Protein AF-A0A924RPI9-F1 (afdb_monomer)

Sequence (111 aa):
TSAADAAHGAGTSPVAFVPMPVISLSLTHSARKVTFSGAMTSPKAPGKYLIIQRQTGPTTWVKVATTKLTAKSTYKFTKSFAAGSYTFRAYFAGNKYYWPGGSVARKVTLT

Foldseek 3Di:
DDPDDPPPDDPPDPPDDADAWDKDWDWDDDAQKIKIKIFTVPPQDAQDKKFKWKDPDPPDTDTDDIFTAHNRRMDIDMDGDDFAKIKIKIWDCDDPRHHIDIHDIDMDGHD

Structure (mmCIF, N/CA/C/O backbone):
data_AF-A0A924RPI9-F1
#
_entry.id   AF-A0A924RPI9-F1
#
loop_
_atom_site.group_PDB
_atom_site.id
_atom_site.type_symbol
_atom_site.label_atom_id
_atom_site.label_alt_id
_atom_site.label_comp_id
_atom_site.label_asym_id
_atom_site.label_entity_id
_atom_site.label_seq_id
_atom_site.pdbx_PDB_ins_code
_atom_site.Cartn_x
_atom_site.Cartn_y
_atom_site.Cartn_z
_atom_site.occupancy
_atom_site.B_iso_or_equiv
_atom_site.auth_seq_id
_atom_site.auth_comp_id
_atom_site.auth_asym_id
_atom_site.auth_atom_id
_atom_site.pdbx_PDB_model_num
ATOM 1 N N . THR A 1 1 ? 61.117 -19.163 -29.096 1.00 47.91 1 THR A N 1
ATOM 2 C CA . THR A 1 1 ? 60.169 -18.969 -27.982 1.00 47.91 1 THR A CA 1
ATOM 3 C C . THR A 1 1 ? 58.914 -18.354 -28.561 1.00 47.91 1 THR A C 1
ATOM 5 O O . THR A 1 1 ? 58.944 -17.190 -28.933 1.00 47.91 1 THR A O 1
ATOM 8 N N . SER A 1 2 ? 57.882 -19.159 -28.811 1.00 47.53 2 SER A N 1
ATOM 9 C CA . SER A 1 2 ? 56.704 -18.731 -29.576 1.00 47.53 2 SER A CA 1
ATOM 10 C C . SER A 1 2 ? 55.717 -18.012 -28.659 1.00 47.53 2 SER A C 1
ATOM 12 O O . SER A 1 2 ? 55.225 -18.593 -27.695 1.00 47.53 2 SER A O 1
ATOM 14 N N . ALA A 1 3 ? 55.465 -16.737 -28.945 1.00 48.69 3 ALA A N 1
ATOM 15 C CA . ALA A 1 3 ? 54.491 -15.907 -28.252 1.00 48.69 3 ALA A CA 1
ATOM 16 C C . ALA A 1 3 ? 53.071 -16.327 -28.660 1.00 48.69 3 ALA A C 1
ATOM 18 O O . ALA A 1 3 ? 52.589 -15.916 -29.711 1.00 48.69 3 ALA A O 1
ATOM 19 N N . ALA A 1 4 ? 52.420 -17.176 -27.862 1.00 50.91 4 ALA A N 1
ATOM 20 C CA . ALA A 1 4 ? 51.026 -17.564 -28.103 1.00 50.91 4 ALA A CA 1
ATOM 21 C C . ALA A 1 4 ? 50.121 -17.546 -26.855 1.00 50.91 4 ALA A C 1
ATOM 23 O O . ALA A 1 4 ? 48.919 -17.720 -27.003 1.00 50.91 4 ALA A O 1
ATOM 24 N N . ASP A 1 5 ? 50.636 -17.282 -25.647 1.00 55.28 5 ASP A N 1
ATOM 25 C CA . ASP A 1 5 ? 49.846 -17.464 -24.410 1.00 55.28 5 ASP A CA 1
ATOM 26 C C . ASP A 1 5 ? 49.239 -16.173 -23.815 1.00 55.28 5 ASP A C 1
ATOM 28 O O . ASP A 1 5 ? 48.627 -16.179 -22.754 1.00 55.28 5 ASP A O 1
ATOM 32 N N . ALA A 1 6 ? 49.371 -15.023 -24.479 1.00 48.16 6 ALA A N 1
ATOM 33 C CA . ALA A 1 6 ? 49.030 -13.727 -23.878 1.00 48.16 6 ALA A CA 1
ATOM 34 C C . ALA A 1 6 ? 47.685 -13.146 -24.354 1.00 48.16 6 ALA A C 1
ATOM 36 O O . ALA A 1 6 ? 47.611 -11.972 -24.713 1.00 48.16 6 ALA A O 1
ATOM 37 N N . ALA A 1 7 ? 46.612 -13.941 -24.376 1.00 52.22 7 ALA A N 1
ATOM 38 C CA . ALA A 1 7 ? 45.281 -13.419 -24.700 1.00 52.22 7 ALA A CA 1
ATOM 39 C C . ALA A 1 7 ? 44.144 -14.102 -23.926 1.00 52.22 7 ALA A C 1
ATOM 41 O O . ALA A 1 7 ? 43.187 -14.598 -24.508 1.00 52.22 7 ALA A O 1
ATOM 42 N N . HIS A 1 8 ? 44.196 -14.047 -22.595 1.00 44.78 8 HIS A N 1
ATOM 43 C CA . HIS A 1 8 ? 42.986 -14.111 -21.770 1.00 44.78 8 HIS A CA 1
ATOM 44 C C . HIS A 1 8 ? 42.829 -12.797 -20.996 1.00 44.78 8 HIS A C 1
ATOM 46 O O . HIS A 1 8 ? 42.964 -12.726 -19.777 1.00 44.78 8 HIS A O 1
ATOM 52 N N . GLY A 1 9 ? 42.570 -11.720 -21.744 1.00 49.38 9 GLY A N 1
ATOM 53 C CA . GLY A 1 9 ? 42.145 -10.443 -21.180 1.00 49.38 9 GLY A CA 1
ATOM 54 C C . GLY A 1 9 ? 40.771 -10.612 -20.542 1.00 49.38 9 GLY A C 1
ATOM 55 O O . GLY A 1 9 ? 39.799 -10.937 -21.222 1.00 49.38 9 GLY A O 1
ATOM 56 N N . ALA A 1 10 ? 40.727 -10.451 -19.222 1.00 54.25 10 ALA A N 1
ATOM 57 C CA . ALA A 1 10 ? 39.551 -10.604 -18.385 1.00 54.25 10 ALA A CA 1
ATOM 58 C C . ALA A 1 10 ? 38.313 -9.936 -19.004 1.00 54.25 10 ALA A C 1
ATOM 60 O O . ALA A 1 10 ? 38.268 -8.721 -19.199 1.00 54.25 10 ALA A O 1
ATOM 61 N N . GLY A 1 11 ? 37.288 -10.741 -19.284 1.00 44.31 11 GLY A N 1
ATOM 62 C CA . GLY A 1 11 ? 35.954 -10.241 -19.577 1.00 44.31 11 GLY A CA 1
ATOM 63 C C . GLY A 1 11 ? 35.371 -9.622 -18.314 1.00 44.31 11 GLY A C 1
ATOM 64 O O . GLY A 1 11 ? 34.694 -10.299 -17.540 1.00 44.31 11 GLY A O 1
ATOM 65 N N . THR A 1 12 ? 35.647 -8.344 -18.075 1.00 51.56 12 THR A N 1
ATOM 66 C CA . THR A 1 12 ? 35.015 -7.589 -16.995 1.00 51.56 12 THR A CA 1
ATOM 67 C C . THR A 1 12 ? 33.546 -7.403 -17.362 1.00 51.56 12 THR A C 1
ATOM 69 O O . THR A 1 12 ? 33.173 -6.485 -18.088 1.00 51.56 12 THR A O 1
ATOM 72 N N . SER A 1 13 ? 32.694 -8.316 -16.900 1.00 52.38 13 SER A N 1
ATOM 73 C CA . SER A 1 13 ? 31.249 -8.122 -16.973 1.00 52.38 13 SER A CA 1
ATOM 74 C C . SER A 1 13 ? 30.899 -6.928 -16.080 1.00 52.38 13 SER A C 1
ATOM 76 O O . SER A 1 13 ? 31.272 -6.944 -14.904 1.00 52.38 13 SER A O 1
ATOM 78 N N . PRO A 1 14 ? 30.222 -5.881 -16.583 1.00 54.19 14 PRO A N 1
ATOM 79 C CA . PRO A 1 14 ? 29.822 -4.771 -15.734 1.00 54.19 14 PRO A CA 1
ATOM 80 C C . PRO A 1 14 ? 28.917 -5.304 -14.622 1.00 54.19 14 PRO A C 1
ATOM 82 O O . PRO A 1 14 ? 27.920 -5.979 -14.889 1.00 54.19 14 PRO A O 1
ATOM 85 N N . VAL A 1 15 ? 29.259 -5.006 -13.367 1.00 56.34 15 VAL A N 1
ATOM 86 C CA . VAL A 1 15 ? 28.372 -5.271 -12.232 1.00 56.34 15 VAL A CA 1
ATOM 87 C C . VAL A 1 15 ? 27.126 -4.411 -12.435 1.00 56.34 15 VAL A C 1
ATOM 89 O O . VAL A 1 15 ? 27.154 -3.197 -12.243 1.00 56.34 15 VAL A O 1
ATOM 92 N N . ALA A 1 16 ? 26.032 -5.023 -12.883 1.00 61.72 16 ALA A N 1
ATOM 93 C CA . ALA A 1 16 ? 24.769 -4.326 -13.057 1.00 61.72 16 ALA A CA 1
ATOM 94 C C . ALA A 1 16 ? 24.216 -3.946 -11.676 1.00 61.72 16 ALA A C 1
ATOM 96 O O . ALA A 1 16 ? 23.744 -4.801 -10.925 1.00 61.72 16 ALA A O 1
ATOM 97 N N . PHE A 1 17 ? 24.273 -2.658 -11.327 1.00 64.12 17 PHE A N 1
ATOM 98 C CA . PHE A 1 17 ? 23.609 -2.148 -10.132 1.00 64.12 17 PHE A CA 1
ATOM 99 C C . PHE A 1 17 ? 22.094 -2.200 -10.342 1.00 64.12 17 PHE A C 1
ATOM 101 O O . PHE A 1 17 ? 21.532 -1.443 -11.133 1.00 64.12 17 PHE A O 1
ATOM 108 N N . VAL A 1 18 ? 21.429 -3.110 -9.636 1.00 68.25 18 VAL A N 1
ATOM 109 C CA . VAL A 1 18 ? 19.969 -3.206 -9.619 1.00 68.25 18 VAL A CA 1
ATOM 110 C C . VAL A 1 18 ? 19.442 -2.160 -8.625 1.00 68.25 18 VAL A C 1
ATOM 112 O O . VAL A 1 18 ? 19.712 -2.283 -7.429 1.00 68.25 18 VAL A O 1
ATOM 115 N N . PRO A 1 19 ? 18.703 -1.122 -9.060 1.00 77.88 19 PRO A N 1
ATOM 116 C CA . PRO A 1 19 ? 18.252 -0.071 -8.156 1.00 77.88 19 PRO A CA 1
ATOM 117 C C . PRO A 1 19 ? 17.112 -0.553 -7.247 1.00 77.88 19 PRO A C 1
ATOM 119 O O . PRO A 1 19 ? 16.234 -1.316 -7.665 1.00 77.88 19 PRO A O 1
ATOM 122 N N . MET A 1 20 ? 17.105 -0.065 -6.003 1.00 84.94 20 MET A N 1
ATOM 123 C CA . MET A 1 20 ? 15.978 -0.239 -5.083 1.00 84.94 20 MET A CA 1
ATOM 124 C C . MET A 1 20 ? 14.828 0.709 -5.444 1.00 84.94 20 MET A C 1
ATOM 126 O O . MET A 1 20 ? 15.069 1.856 -5.833 1.00 84.94 20 MET A O 1
ATOM 130 N N . PRO A 1 21 ? 13.571 0.270 -5.287 1.00 90.62 21 PRO A N 1
ATOM 131 C CA . PRO A 1 21 ? 12.440 1.069 -5.696 1.00 90.62 21 PRO A CA 1
ATOM 132 C C . PRO A 1 21 ? 12.097 2.153 -4.664 1.00 90.62 21 PRO A C 1
ATOM 134 O O . PRO A 1 21 ? 11.947 1.883 -3.474 1.00 90.62 21 PRO A O 1
ATOM 137 N N . VAL A 1 22 ? 11.890 3.380 -5.138 1.00 94.62 22 VAL A N 1
ATOM 138 C CA . VAL A 1 22 ? 11.409 4.520 -4.353 1.00 94.62 22 VAL A CA 1
ATOM 139 C C . VAL A 1 22 ? 9.894 4.620 -4.507 1.00 94.62 22 VAL A C 1
ATOM 141 O O . VAL A 1 22 ? 9.380 4.892 -5.596 1.00 94.62 22 VAL A O 1
ATOM 144 N N . ILE A 1 23 ? 9.171 4.384 -3.409 1.00 96.69 23 ILE A N 1
ATOM 145 C CA . ILE A 1 23 ? 7.706 4.301 -3.389 1.00 96.69 23 ILE A CA 1
ATOM 146 C C . ILE A 1 23 ? 7.150 5.254 -2.333 1.00 96.69 23 ILE A C 1
ATOM 148 O O . ILE A 1 23 ? 7.527 5.196 -1.163 1.00 96.69 23 ILE A O 1
ATOM 152 N N . SER A 1 24 ? 6.196 6.094 -2.728 1.00 97.38 24 SER A N 1
ATOM 153 C CA . SER A 1 24 ? 5.422 6.925 -1.809 1.00 97.38 24 SER A CA 1
ATOM 154 C C . SER A 1 24 ? 4.073 6.290 -1.477 1.00 97.38 24 SER A C 1
ATOM 156 O O . SER A 1 24 ? 3.468 5.590 -2.295 1.00 97.38 24 SER A O 1
ATOM 158 N N . LEU A 1 25 ? 3.603 6.551 -0.258 1.00 97.94 25 LEU A N 1
ATOM 159 C CA . LEU A 1 25 ? 2.265 6.207 0.206 1.00 97.94 25 LEU A CA 1
ATOM 160 C C . LEU A 1 25 ? 1.689 7.372 1.013 1.00 97.94 25 LEU A C 1
ATOM 162 O O . LEU A 1 25 ? 2.295 7.827 1.991 1.00 97.94 25 LEU A O 1
ATOM 166 N N . SER A 1 26 ? 0.487 7.772 0.619 1.00 97.81 26 SER A N 1
ATOM 167 C CA . SER A 1 26 ? -0.386 8.713 1.304 1.00 97.81 26 SER A CA 1
ATOM 168 C C . SER A 1 26 ? -1.720 8.036 1.604 1.00 97.81 26 SER A C 1
ATOM 170 O O . SER A 1 26 ? -2.240 7.263 0.795 1.00 97.81 26 SER A O 1
ATOM 172 N N . LEU A 1 27 ? -2.262 8.329 2.784 1.00 97.56 27 LEU A N 1
ATOM 173 C CA . LEU A 1 27 ? -3.542 7.816 3.254 1.00 97.56 27 LEU A CA 1
ATOM 174 C C . LEU A 1 27 ? -4.454 8.998 3.562 1.00 97.56 27 LEU A C 1
ATOM 176 O O . LEU A 1 27 ? -4.088 9.868 4.348 1.00 97.56 27 LEU A O 1
ATOM 180 N N . THR A 1 28 ? -5.648 9.005 2.988 1.00 97.25 28 THR A N 1
ATOM 181 C CA . THR A 1 28 ? -6.757 9.835 3.469 1.00 97.25 28 THR A CA 1
ATOM 182 C C . THR A 1 28 ? -7.898 8.922 3.882 1.00 97.25 28 THR A C 1
ATOM 184 O O . THR A 1 28 ? -8.017 7.811 3.367 1.00 97.25 28 THR A O 1
ATOM 187 N N . HIS A 1 29 ? -8.724 9.338 4.836 1.00 96.25 29 HIS A N 1
ATOM 188 C CA . HIS A 1 29 ? -9.850 8.523 5.272 1.00 96.25 29 HIS A CA 1
ATOM 189 C C . HIS A 1 29 ? -11.086 9.372 5.548 1.00 96.25 29 HIS A C 1
ATOM 191 O O . HIS A 1 29 ? -10.989 10.563 5.828 1.00 96.25 29 HIS A O 1
ATOM 197 N N . SER A 1 30 ? -12.245 8.737 5.427 1.00 94.12 30 SER A N 1
ATOM 198 C CA . SER A 1 30 ? -13.538 9.277 5.830 1.00 94.12 30 SER A CA 1
ATOM 199 C C . SER A 1 30 ? -14.330 8.133 6.448 1.00 94.12 30 SER A C 1
ATOM 201 O O . SER A 1 30 ? -14.580 7.120 5.781 1.00 94.12 30 SER A O 1
ATOM 203 N N . ALA A 1 31 ? -14.641 8.262 7.740 1.00 91.88 31 ALA A N 1
ATOM 204 C CA . ALA A 1 31 ? -15.136 7.167 8.568 1.00 91.88 31 ALA A CA 1
ATOM 205 C C . ALA A 1 31 ? -14.276 5.903 8.359 1.00 91.88 31 ALA A C 1
ATOM 207 O O . ALA A 1 31 ? -13.055 5.922 8.510 1.00 91.88 31 ALA A O 1
ATOM 208 N N . ARG A 1 32 ? -14.900 4.824 7.888 1.00 94.31 32 ARG A N 1
ATOM 209 C CA . ARG A 1 32 ? -14.282 3.512 7.674 1.00 94.31 32 ARG A CA 1
ATOM 210 C C . ARG A 1 32 ? -13.653 3.308 6.296 1.00 94.31 32 ARG A C 1
ATOM 212 O O . ARG A 1 32 ? -13.190 2.209 5.998 1.00 94.31 32 ARG A O 1
ATOM 219 N N . LYS A 1 33 ? -13.642 4.325 5.432 1.00 96.44 33 LYS A N 1
ATOM 220 C CA . LYS A 1 33 ? -13.082 4.244 4.075 1.00 96.44 33 LYS A CA 1
ATOM 221 C C . LYS A 1 33 ? -11.708 4.893 4.035 1.00 96.44 33 LYS A C 1
ATOM 223 O O . LYS A 1 33 ? -11.589 6.087 4.286 1.00 96.44 33 LYS A O 1
ATOM 228 N N . VAL A 1 34 ? -10.689 4.130 3.646 1.00 97.75 34 VAL A N 1
ATOM 229 C CA . VAL A 1 34 ? -9.320 4.623 3.450 1.00 97.75 34 VAL A CA 1
ATOM 230 C C . VAL A 1 34 ? -9.020 4.699 1.964 1.00 97.75 34 VAL A C 1
ATOM 232 O O . VAL A 1 34 ? -9.146 3.709 1.244 1.00 97.75 34 VAL A O 1
ATOM 235 N N . THR A 1 35 ? -8.606 5.874 1.508 1.00 98.25 35 THR A N 1
ATOM 236 C CA . THR A 1 35 ? -8.063 6.103 0.174 1.00 98.25 35 THR A CA 1
ATOM 237 C C . THR A 1 35 ? -6.545 6.051 0.239 1.00 98.25 35 THR A C 1
ATOM 239 O O . THR A 1 35 ? -5.903 6.842 0.927 1.00 98.25 35 THR A O 1
ATOM 242 N N . PHE A 1 36 ? -5.984 5.111 -0.508 1.00 98.38 36 PHE A N 1
ATOM 243 C CA . PHE A 1 36 ? -4.557 4.924 -0.698 1.00 98.38 36 PHE A CA 1
ATOM 244 C C . PHE A 1 36 ? -4.161 5.635 -1.978 1.00 98.38 36 PHE A C 1
ATOM 246 O O . PHE A 1 36 ? -4.790 5.426 -3.017 1.00 98.38 36 PHE A O 1
ATOM 253 N N . SER A 1 37 ? -3.111 6.442 -1.926 1.00 98.00 37 SER A N 1
ATOM 254 C CA . SER A 1 37 ? -2.522 7.048 -3.113 1.00 98.00 37 SER A CA 1
ATOM 255 C C . SER A 1 37 ? -1.007 7.102 -3.011 1.00 98.00 37 SER A C 1
ATOM 257 O O . SER A 1 37 ? -0.434 7.074 -1.924 1.00 98.00 37 SER A O 1
ATOM 259 N N . GLY A 1 38 ? -0.344 7.170 -4.157 1.00 97.19 38 GLY A N 1
ATOM 260 C CA . GLY A 1 38 ? 1.102 7.304 -4.199 1.00 97.19 38 GLY A CA 1
ATOM 261 C C . GLY A 1 38 ? 1.672 7.065 -5.584 1.00 97.19 38 GLY A C 1
ATOM 262 O O . GLY A 1 38 ? 0.948 6.980 -6.583 1.00 97.19 38 GLY A O 1
ATOM 263 N N . ALA A 1 39 ? 2.994 6.962 -5.629 1.00 96.81 39 ALA A N 1
ATOM 264 C CA . ALA A 1 39 ? 3.745 6.737 -6.848 1.00 96.81 39 ALA A CA 1
ATOM 265 C C . ALA A 1 39 ? 4.970 5.861 -6.595 1.00 96.81 39 ALA A C 1
ATOM 267 O O . ALA A 1 39 ? 5.546 5.870 -5.510 1.00 96.81 39 ALA A O 1
ATOM 268 N N . MET A 1 40 ? 5.387 5.154 -7.637 1.00 95.06 40 MET A N 1
ATOM 269 C CA . MET A 1 40 ? 6.711 4.558 -7.745 1.00 95.06 40 MET A CA 1
ATOM 270 C C . MET A 1 40 ? 7.542 5.478 -8.645 1.00 95.06 40 MET A C 1
ATOM 272 O O . MET A 1 40 ? 7.245 5.637 -9.834 1.00 95.06 40 MET A O 1
ATOM 276 N N . THR A 1 41 ? 8.492 6.201 -8.056 1.00 91.75 41 THR A N 1
ATOM 277 C CA . THR A 1 41 ? 9.227 7.272 -8.749 1.00 91.75 41 THR A CA 1
ATOM 278 C C . THR A 1 41 ? 10.514 6.778 -9.384 1.00 91.75 41 THR A C 1
ATOM 280 O O . THR A 1 41 ? 10.857 7.260 -10.460 1.00 91.75 41 THR A O 1
ATOM 283 N N . SER A 1 42 ? 11.165 5.790 -8.773 1.00 88.00 42 SER A N 1
ATOM 284 C CA . SER A 1 42 ? 12.339 5.119 -9.320 1.00 88.00 42 SER A CA 1
ATOM 285 C C . SER A 1 42 ? 12.258 3.623 -9.027 1.00 88.00 42 SER A C 1
ATOM 287 O O . SER A 1 42 ? 11.966 3.273 -7.890 1.00 88.00 42 SER A O 1
ATOM 289 N N . PRO A 1 43 ? 12.476 2.742 -10.011 1.00 87.44 43 PRO A N 1
ATOM 290 C CA . PRO A 1 43 ? 12.298 3.028 -11.434 1.00 87.44 43 PRO A CA 1
ATOM 291 C C . PRO A 1 43 ? 10.833 3.391 -11.737 1.00 87.44 43 PRO A C 1
ATOM 293 O O . PRO A 1 43 ? 9.917 3.075 -10.974 1.00 87.44 43 PRO A O 1
ATOM 296 N N . LYS A 1 44 ? 10.582 4.004 -12.895 1.00 89.12 44 LYS A N 1
ATOM 297 C CA . LYS A 1 44 ? 9.217 4.072 -13.429 1.00 89.12 44 LYS A CA 1
ATOM 298 C C . LYS A 1 44 ? 8.791 2.672 -13.864 1.00 89.12 44 LYS A C 1
ATOM 300 O O . LYS A 1 44 ? 9.492 2.008 -14.619 1.00 89.12 44 LYS A O 1
ATOM 305 N N . ALA A 1 45 ? 7.638 2.230 -13.380 1.00 87.94 45 ALA A N 1
ATOM 306 C CA . ALA A 1 45 ? 7.142 0.871 -13.556 1.00 87.94 45 ALA A CA 1
ATOM 307 C C . ALA A 1 45 ? 5.668 0.864 -14.009 1.00 87.94 45 ALA A C 1
ATOM 309 O O . ALA A 1 45 ? 4.811 0.282 -13.336 1.00 87.94 45 ALA A O 1
ATOM 310 N N . PRO A 1 46 ? 5.332 1.519 -15.137 1.00 92.56 46 PRO A N 1
ATOM 311 C CA . PRO A 1 46 ? 3.960 1.559 -15.621 1.00 92.56 46 PRO A CA 1
ATOM 312 C C . PRO A 1 46 ? 3.427 0.149 -15.889 1.00 92.56 46 PRO A C 1
ATOM 314 O O . PRO A 1 46 ? 4.136 -0.731 -16.378 1.00 92.56 46 PRO A O 1
ATOM 317 N N . GLY A 1 47 ? 2.169 -0.087 -15.520 1.00 93.00 47 GLY A N 1
ATOM 318 C CA . GLY A 1 47 ? 1.504 -1.376 -15.698 1.00 93.00 47 GLY A CA 1
ATOM 319 C C . GLY A 1 47 ? 2.000 -2.503 -14.787 1.00 93.00 47 GLY A C 1
ATOM 320 O O . GLY A 1 47 ? 1.451 -3.603 -14.860 1.00 93.00 47 GLY A O 1
ATOM 321 N N . LYS A 1 48 ? 2.997 -2.257 -13.926 1.00 93.38 48 LYS A N 1
ATOM 322 C CA . LYS A 1 48 ? 3.431 -3.209 -12.896 1.00 93.38 48 LYS A CA 1
ATOM 323 C C . LYS A 1 48 ? 2.513 -3.144 -11.678 1.00 93.38 48 LYS A C 1
ATOM 325 O O . LYS A 1 48 ? 1.700 -2.233 -11.544 1.00 93.38 48 LYS A O 1
ATOM 330 N N . TYR A 1 49 ? 2.637 -4.127 -10.794 1.00 94.75 49 TYR A N 1
ATOM 331 C CA . TYR A 1 49 ? 1.775 -4.255 -9.625 1.00 94.75 49 TYR A CA 1
ATOM 332 C C . TYR A 1 49 ? 2.491 -3.834 -8.345 1.00 94.75 49 TYR A C 1
ATOM 334 O O . TYR A 1 49 ? 3.635 -4.218 -8.106 1.00 94.75 49 TYR A O 1
ATOM 342 N N . LEU A 1 50 ? 1.777 -3.085 -7.509 1.00 96.12 50 LEU A N 1
ATOM 343 C CA . LEU A 1 50 ? 2.121 -2.827 -6.118 1.00 96.12 50 LEU A CA 1
ATOM 344 C C . LEU A 1 50 ? 1.174 -3.582 -5.195 1.00 96.12 50 LEU A C 1
ATOM 346 O O . LEU A 1 50 ? -0.002 -3.797 -5.495 1.00 96.12 50 LEU A O 1
ATOM 350 N N . ILE A 1 51 ? 1.695 -3.950 -4.035 1.00 98.00 51 ILE A N 1
ATOM 351 C CA . ILE A 1 51 ? 0.960 -4.623 -2.976 1.00 98.00 51 ILE A CA 1
ATOM 352 C C . ILE A 1 51 ? 0.813 -3.633 -1.827 1.00 98.00 51 ILE A C 1
ATOM 354 O O . ILE A 1 51 ? 1.808 -3.147 -1.298 1.00 98.00 51 ILE A O 1
ATOM 358 N N . ILE A 1 52 ? -0.417 -3.344 -1.407 1.00 98.31 52 ILE A N 1
ATOM 359 C CA . ILE A 1 52 ? -0.639 -2.661 -0.132 1.00 98.31 52 ILE A CA 1
ATOM 360 C C . ILE A 1 52 ? -0.664 -3.713 0.962 1.00 98.31 52 ILE A C 1
ATOM 362 O O . ILE A 1 52 ? -1.417 -4.689 0.886 1.00 98.31 52 ILE A O 1
ATOM 366 N N . GLN A 1 53 ? 0.169 -3.507 1.973 1.00 98.38 53 GLN A N 1
ATOM 367 C CA . GLN A 1 53 ? 0.291 -4.383 3.124 1.00 98.38 53 GLN A CA 1
ATOM 368 C C . GLN A 1 53 ? -0.125 -3.663 4.403 1.00 98.38 53 GLN A C 1
ATOM 370 O O . GLN A 1 53 ? 0.066 -2.455 4.528 1.00 98.38 53 GLN A O 1
ATOM 375 N N . ARG A 1 54 ? -0.659 -4.424 5.359 1.00 98.06 54 ARG A N 1
ATOM 376 C CA . ARG A 1 54 ? -0.976 -3.986 6.721 1.00 98.06 54 ARG A CA 1
ATOM 377 C C . ARG A 1 54 ? -0.050 -4.681 7.703 1.00 98.06 54 ARG A C 1
ATOM 379 O O . ARG A 1 54 ? 0.171 -5.882 7.579 1.00 98.06 54 ARG A O 1
ATOM 386 N N . GLN A 1 55 ? 0.441 -3.949 8.688 1.00 98.19 55 GLN A N 1
ATOM 387 C CA . GLN A 1 55 ? 1.223 -4.512 9.778 1.00 98.19 55 GLN A CA 1
ATOM 388 C C . GLN A 1 55 ? 0.319 -5.297 10.743 1.00 98.19 55 GLN A C 1
ATOM 390 O O . GLN A 1 55 ? -0.735 -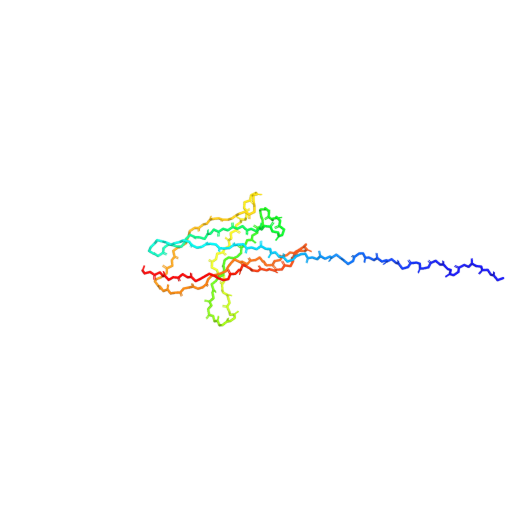4.803 11.140 1.00 98.19 55 GLN A O 1
ATOM 395 N N . THR A 1 56 ? 0.717 -6.514 11.112 1.00 96.44 56 THR A N 1
ATOM 396 C CA . THR A 1 56 ? 0.007 -7.369 12.090 1.00 96.44 56 THR A CA 1
ATOM 397 C C . THR A 1 56 ? 0.889 -7.817 13.253 1.00 96.44 56 THR A C 1
ATOM 399 O O . THR A 1 56 ? 0.400 -8.449 14.179 1.00 96.44 56 THR A O 1
ATOM 402 N N . GLY A 1 57 ? 2.178 -7.486 13.216 1.00 92.56 57 GLY A N 1
ATOM 403 C CA . GLY A 1 57 ? 3.140 -7.710 14.291 1.00 92.56 57 GLY A CA 1
ATOM 404 C C . GLY A 1 57 ? 4.324 -6.750 14.147 1.00 92.56 57 GLY A C 1
ATOM 405 O O . GLY A 1 57 ? 4.324 -5.929 13.225 1.00 92.56 57 GLY A O 1
ATOM 40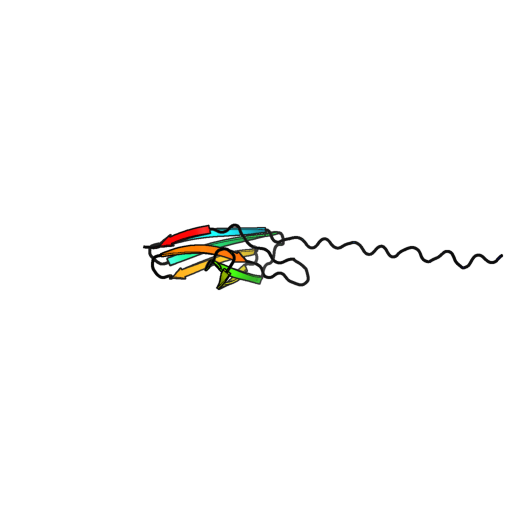6 N N . PRO A 1 58 ? 5.356 -6.844 14.999 1.00 89.56 58 PRO A N 1
ATOM 407 C CA . PRO A 1 58 ? 6.500 -5.929 14.960 1.00 89.56 58 PRO A CA 1
ATOM 408 C C . PRO A 1 58 ? 7.154 -5.854 13.574 1.00 89.56 58 PRO A C 1
ATOM 410 O O . PRO A 1 58 ? 7.463 -4.770 13.085 1.00 89.56 58 PRO A O 1
ATOM 413 N N . THR A 1 59 ? 7.259 -6.996 12.894 1.00 90.81 59 THR A N 1
ATOM 414 C CA . THR A 1 59 ? 7.870 -7.126 11.5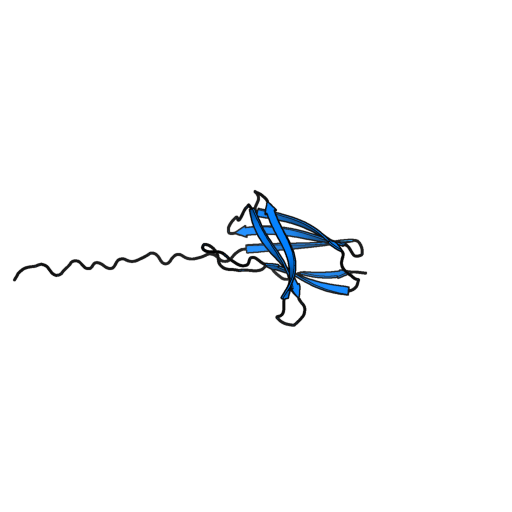62 1.00 90.81 59 THR A CA 1
ATOM 415 C C . THR A 1 59 ? 6.965 -7.828 10.545 1.00 90.81 59 THR A C 1
ATOM 417 O O . THR A 1 59 ? 7.339 -7.964 9.381 1.00 90.81 59 THR A O 1
ATOM 420 N N . THR A 1 60 ? 5.760 -8.239 10.948 1.00 95.62 60 THR A N 1
ATOM 421 C CA . THR A 1 60 ? 4.847 -9.032 10.115 1.00 95.62 60 THR A CA 1
ATOM 422 C C . THR A 1 60 ? 3.904 -8.141 9.316 1.00 95.62 60 THR A C 1
ATOM 424 O O . THR A 1 60 ? 3.225 -7.274 9.872 1.00 95.62 60 THR A O 1
ATOM 427 N N . TRP A 1 61 ? 3.826 -8.396 8.009 1.00 97.38 61 TRP A N 1
ATOM 428 C CA . TRP A 1 61 ? 3.006 -7.644 7.064 1.00 97.38 61 TRP A CA 1
ATOM 429 C C . TRP A 1 61 ? 2.122 -8.584 6.250 1.00 97.38 61 TRP A C 1
ATOM 431 O O . TRP A 1 61 ? 2.614 -9.527 5.637 1.00 97.38 61 TRP A O 1
ATOM 441 N N . VAL A 1 62 ? 0.824 -8.293 6.189 1.00 97.31 62 VAL A N 1
ATOM 442 C CA . VAL A 1 62 ? -0.152 -9.077 5.418 1.00 97.31 62 VAL A CA 1
ATOM 443 C C . VAL A 1 62 ? -0.658 -8.291 4.217 1.00 97.31 62 VAL A C 1
ATOM 445 O O . VAL A 1 62 ? -0.841 -7.075 4.294 1.00 97.31 62 VAL A O 1
ATOM 448 N N . LYS A 1 63 ? -0.909 -8.975 3.097 1.00 98.00 63 LYS A N 1
ATOM 449 C CA . LYS A 1 63 ? -1.486 -8.361 1.893 1.00 98.00 63 LYS A CA 1
ATOM 450 C C . LYS A 1 63 ? -2.916 -7.888 2.161 1.00 98.00 63 LYS A C 1
ATOM 452 O O . LYS A 1 63 ? -3.750 -8.648 2.636 1.00 98.00 63 LYS A O 1
ATOM 457 N N . VAL A 1 64 ? -3.211 -6.655 1.761 1.00 96.94 64 VAL A N 1
ATOM 458 C CA . VAL A 1 64 ? -4.545 -6.042 1.843 1.00 96.94 64 VAL A CA 1
ATOM 459 C C . VAL A 1 64 ? -5.165 -5.861 0.466 1.00 96.94 64 VAL A C 1
ATOM 461 O O . VAL A 1 64 ? -6.368 -6.071 0.288 1.00 96.94 64 VAL A O 1
ATOM 464 N N . ALA A 1 65 ? -4.357 -5.429 -0.498 1.00 97.25 65 ALA A N 1
ATOM 465 C CA . ALA A 1 65 ? -4.777 -5.186 -1.867 1.00 97.25 65 ALA A CA 1
ATOM 466 C C . ALA A 1 65 ? -3.582 -5.302 -2.815 1.00 97.25 65 ALA A C 1
ATOM 468 O O . ALA A 1 65 ? -2.434 -5.096 -2.418 1.00 97.25 65 ALA A O 1
ATOM 469 N N . THR A 1 66 ? -3.880 -5.582 -4.076 1.00 97.56 66 THR A N 1
ATOM 470 C CA . THR A 1 66 ? -2.939 -5.468 -5.187 1.00 97.56 66 THR A CA 1
ATOM 471 C C . THR A 1 66 ? -3.478 -4.399 -6.124 1.00 97.56 66 THR A C 1
ATOM 473 O O . THR A 1 66 ? -4.666 -4.399 -6.433 1.00 97.56 66 THR A O 1
ATOM 476 N N . THR A 1 67 ? -2.624 -3.476 -6.549 1.00 96.88 67 THR A N 1
ATOM 477 C CA . THR A 1 67 ? -3.001 -2.379 -7.442 1.00 96.88 67 THR A CA 1
ATOM 478 C C . THR A 1 67 ? -2.039 -2.294 -8.614 1.00 96.88 67 THR A C 1
ATOM 480 O O . THR A 1 67 ? -0.836 -2.509 -8.456 1.00 96.88 67 THR A O 1
ATOM 483 N N . LYS A 1 68 ? -2.573 -2.014 -9.802 1.00 96.56 68 LYS A N 1
ATOM 484 C CA . LYS A 1 68 ? -1.784 -1.824 -11.017 1.00 96.56 68 LYS A CA 1
ATOM 485 C C . LYS A 1 68 ? -1.390 -0.356 -11.133 1.00 96.56 68 LYS A C 1
ATOM 487 O O . LYS A 1 68 ? -2.233 0.530 -11.015 1.00 96.56 68 LYS A O 1
ATOM 492 N N . LEU A 1 69 ? -0.114 -0.107 -11.386 1.00 96.31 69 LEU A N 1
ATOM 493 C CA . LEU A 1 69 ? 0.415 1.225 -11.626 1.00 96.31 69 LEU A CA 1
ATOM 494 C C . LEU A 1 69 ? -0.066 1.766 -12.977 1.00 96.31 69 LEU A C 1
ATOM 496 O O . LEU A 1 69 ? -0.038 1.067 -13.992 1.00 96.31 69 LEU A O 1
ATOM 500 N N . THR A 1 70 ? -0.467 3.036 -12.993 1.00 97.06 70 THR A N 1
ATOM 501 C CA . THR A 1 70 ? -0.837 3.759 -14.218 1.00 97.06 70 THR A CA 1
ATOM 502 C C . THR A 1 70 ? 0.372 3.962 -15.140 1.00 97.06 70 THR A C 1
ATOM 504 O O . THR A 1 70 ? 1.516 3.713 -14.755 1.00 97.06 70 THR A O 1
ATOM 507 N N . ALA A 1 71 ? 0.148 4.511 -16.339 1.00 94.69 71 ALA A N 1
ATOM 508 C CA . ALA A 1 71 ? 1.226 4.940 -17.238 1.00 94.69 71 ALA A CA 1
ATOM 509 C C . ALA A 1 71 ? 2.216 5.926 -16.577 1.00 94.69 71 ALA A C 1
ATOM 511 O O . ALA A 1 71 ? 3.396 5.945 -16.909 1.00 94.69 71 ALA A O 1
ATOM 512 N N . LYS A 1 72 ? 1.768 6.700 -15.576 1.00 95.69 72 LYS A N 1
ATOM 513 C CA . LYS A 1 72 ? 2.614 7.635 -14.810 1.00 95.69 72 LYS A CA 1
ATOM 514 C C . LYS A 1 72 ? 3.281 6.992 -13.585 1.00 95.69 72 LYS A C 1
ATOM 516 O O . LYS A 1 72 ? 3.922 7.688 -12.798 1.00 95.69 72 LYS A O 1
ATOM 521 N N . SER A 1 73 ? 3.155 5.671 -13.425 1.00 96.00 73 SER A N 1
ATOM 522 C CA . SER A 1 73 ? 3.599 4.916 -12.245 1.00 96.00 73 SER A CA 1
ATOM 523 C C . SER A 1 73 ? 2.961 5.401 -10.940 1.00 96.00 73 SER A C 1
ATOM 525 O O . SER A 1 73 ? 3.597 5.417 -9.888 1.00 96.00 73 SER A O 1
ATOM 527 N N . THR A 1 74 ? 1.694 5.809 -11.006 1.00 97.62 74 THR A N 1
ATOM 528 C CA . THR A 1 74 ? 0.896 6.212 -9.842 1.00 97.62 74 THR A CA 1
ATOM 529 C C . THR A 1 74 ? -0.179 5.181 -9.536 1.00 97.62 74 THR A C 1
ATOM 531 O O . THR A 1 74 ? -0.508 4.346 -10.379 1.00 97.62 74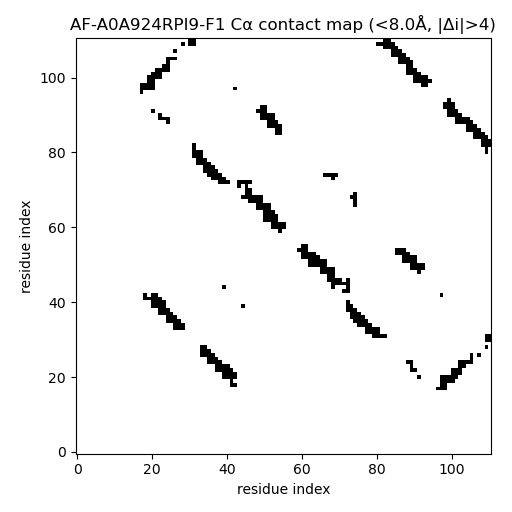 THR A O 1
ATOM 534 N N . TYR A 1 75 ? -0.744 5.247 -8.336 1.00 97.69 75 TYR A N 1
ATOM 535 C CA . TYR A 1 75 ? -1.917 4.471 -7.954 1.00 97.69 75 TYR A CA 1
ATOM 536 C C . TYR A 1 75 ? -2.829 5.305 -7.057 1.00 97.69 75 TYR A C 1
ATOM 538 O O . TYR A 1 75 ? -2.368 6.159 -6.296 1.00 97.69 75 TYR A O 1
ATOM 546 N N . LYS A 1 76 ? -4.134 5.046 -7.150 1.00 98.25 76 LYS A N 1
ATOM 547 C CA . LYS A 1 76 ? -5.140 5.564 -6.226 1.00 98.25 76 LYS A CA 1
ATOM 548 C C . LYS A 1 76 ? -6.302 4.586 -6.151 1.00 98.25 76 LYS A C 1
ATOM 550 O O . LYS A 1 76 ? -6.814 4.183 -7.189 1.00 98.25 76 LYS A O 1
ATOM 555 N N . PHE A 1 77 ? -6.707 4.201 -4.948 1.00 98.12 77 PHE A N 1
ATOM 556 C CA . PHE A 1 77 ? -7.898 3.379 -4.739 1.00 98.12 77 PHE A CA 1
ATOM 557 C C . PHE A 1 77 ? -8.421 3.538 -3.312 1.00 98.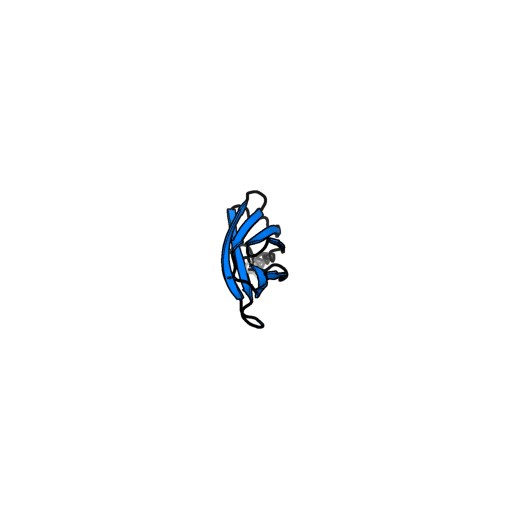12 77 PHE A C 1
ATOM 559 O O . PHE A 1 77 ? -7.689 3.972 -2.424 1.00 98.12 77 PHE A O 1
ATOM 566 N N . THR A 1 78 ? -9.674 3.155 -3.085 1.00 97.81 78 THR A N 1
ATOM 567 C CA . THR A 1 78 ? -10.331 3.258 -1.777 1.00 97.81 78 THR A CA 1
ATOM 568 C C . THR A 1 78 ? -10.782 1.881 -1.309 1.00 97.81 78 THR A C 1
ATOM 570 O O . THR A 1 78 ? -11.259 1.079 -2.110 1.00 97.81 78 THR A O 1
ATOM 573 N N . LYS A 1 79 ? -10.630 1.592 -0.014 1.00 97.25 79 LYS A N 1
ATOM 574 C CA . LYS A 1 79 ? -11.089 0.344 0.606 1.00 97.25 79 LYS A CA 1
ATOM 575 C C . LYS A 1 79 ? -11.672 0.605 1.994 1.00 97.25 79 LYS A C 1
ATOM 577 O O . LYS A 1 79 ? -11.168 1.457 2.724 1.00 97.25 79 LYS A O 1
ATOM 582 N N . SER A 1 80 ? -12.727 -0.127 2.340 1.00 97.06 80 SER A N 1
ATOM 583 C CA . SER A 1 80 ? -13.353 -0.074 3.663 1.00 97.06 80 SER A CA 1
ATOM 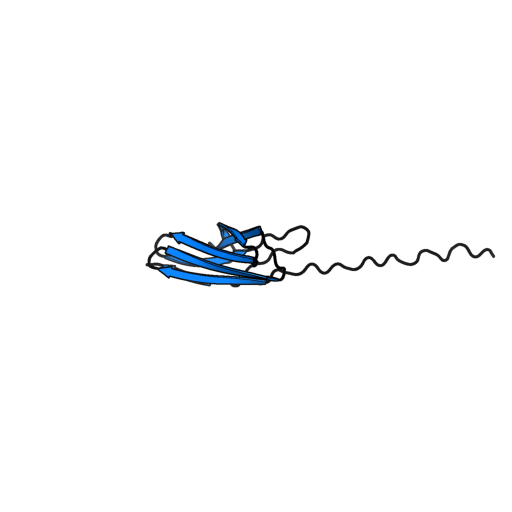584 C C . SER A 1 80 ? -12.655 -1.007 4.652 1.00 97.06 80 SER A C 1
ATOM 586 O O . SER A 1 80 ? -12.229 -2.102 4.281 1.00 97.06 80 SER A O 1
ATOM 588 N N . PHE A 1 81 ? -12.580 -0.587 5.910 1.00 96.06 81 PHE A N 1
ATOM 589 C CA . PHE A 1 81 ? -12.021 -1.348 7.027 1.00 96.06 81 PHE A CA 1
ATOM 590 C C . PHE A 1 81 ? -12.969 -1.300 8.229 1.00 96.06 81 PHE A C 1
ATOM 592 O O . PHE A 1 81 ? -13.892 -0.491 8.274 1.00 96.06 81 PHE A O 1
ATOM 599 N N . ALA A 1 82 ? -12.750 -2.174 9.208 1.00 96.50 82 ALA A N 1
ATOM 600 C CA . ALA A 1 82 ? -13.390 -2.022 10.509 1.00 96.50 82 ALA A CA 1
ATOM 601 C C . ALA A 1 82 ? -12.813 -0.799 11.248 1.00 96.50 82 ALA A C 1
ATOM 603 O O . ALA A 1 82 ? -11.781 -0.255 10.850 1.00 96.50 82 ALA A O 1
ATOM 604 N N . ALA A 1 83 ? -13.481 -0.373 12.320 1.00 96.06 83 ALA A N 1
ATOM 605 C CA . ALA A 1 83 ? -12.906 0.609 13.232 1.00 96.06 83 ALA A CA 1
ATOM 606 C C . ALA A 1 83 ? -11.626 0.044 13.875 1.00 96.06 83 ALA A C 1
ATOM 608 O O . ALA A 1 83 ? -11.520 -1.162 14.119 1.00 96.06 83 ALA A O 1
ATOM 609 N N . GLY A 1 84 ? -10.650 0.914 14.123 1.00 95.75 84 GLY A N 1
ATOM 610 C CA . GLY A 1 84 ? -9.372 0.541 14.721 1.00 95.75 84 GLY A CA 1
ATOM 611 C C . GLY A 1 84 ? -8.174 1.283 14.138 1.00 95.75 84 GLY A C 1
ATOM 612 O O . GLY A 1 84 ? -8.286 2.086 13.210 1.00 95.75 84 GLY A O 1
ATOM 613 N N . SER A 1 85 ? -7.002 0.997 14.703 1.00 96.38 85 SER A N 1
ATOM 614 C CA . SER A 1 85 ? -5.727 1.561 14.260 1.00 96.38 85 SER A CA 1
ATOM 615 C C . SER A 1 85 ? -4.979 0.595 13.354 1.00 96.38 85 SER A C 1
ATOM 617 O O . SER A 1 85 ? -4.815 -0.587 13.659 1.00 96.38 85 SER A O 1
ATOM 619 N N . TYR A 1 86 ? -4.479 1.120 12.242 1.00 97.50 86 TYR A N 1
ATOM 620 C CA . TYR A 1 86 ? -3.781 0.347 11.229 1.00 97.50 86 TYR A CA 1
ATOM 621 C C . TYR A 1 86 ? -2.500 1.042 10.793 1.00 97.50 86 TYR A C 1
ATOM 623 O O . TYR A 1 86 ? -2.470 2.256 10.598 1.00 97.50 86 TYR A O 1
ATOM 631 N N . THR A 1 87 ? -1.460 0.248 10.557 1.00 98.19 87 THR A N 1
ATOM 632 C CA . THR A 1 87 ? -0.241 0.688 9.875 1.00 98.19 87 THR A CA 1
ATOM 633 C C . THR A 1 87 ? -0.185 0.034 8.502 1.00 98.19 87 THR A C 1
ATOM 635 O O . THR A 1 87 ? -0.261 -1.192 8.397 1.00 98.19 87 THR A O 1
ATOM 638 N N . PHE A 1 88 ? -0.023 0.831 7.450 1.00 98.31 88 PHE A N 1
ATOM 639 C CA . PHE A 1 88 ? 0.059 0.367 6.069 1.00 98.31 88 PHE A CA 1
ATOM 640 C C . PHE A 1 88 ? 1.385 0.733 5.412 1.00 98.31 88 PHE A C 1
ATOM 642 O O . PHE A 1 88 ? 2.005 1.737 5.753 1.00 98.31 88 PHE A O 1
ATOM 649 N N . ARG A 1 89 ? 1.782 -0.052 4.411 1.00 98.19 89 ARG A N 1
ATOM 650 C CA . ARG A 1 89 ? 2.853 0.298 3.471 1.00 98.19 89 ARG A CA 1
ATOM 651 C C . ARG A 1 89 ? 2.496 -0.151 2.060 1.00 98.19 89 ARG A C 1
ATOM 653 O O . ARG A 1 89 ? 1.768 -1.130 1.886 1.00 98.19 89 ARG A O 1
ATOM 660 N N . ALA A 1 90 ? 3.033 0.539 1.064 1.00 97.88 90 ALA A N 1
ATOM 661 C CA . ALA A 1 90 ? 3.075 0.041 -0.301 1.00 97.88 90 ALA A CA 1
ATOM 662 C C . ALA A 1 90 ? 4.354 -0.776 -0.485 1.00 97.88 90 ALA A C 1
ATOM 664 O O . ALA A 1 90 ? 5.402 -0.399 0.030 1.00 97.88 90 ALA A O 1
ATOM 665 N N . TYR A 1 91 ? 4.270 -1.895 -1.190 1.00 96.94 91 TYR A N 1
ATOM 666 C CA . TYR A 1 91 ? 5.376 -2.821 -1.378 1.00 96.94 91 TYR A CA 1
ATOM 667 C C . TYR A 1 91 ? 5.437 -3.300 -2.824 1.00 96.94 91 TYR A C 1
ATOM 669 O O . TYR A 1 91 ? 4.439 -3.744 -3.396 1.00 96.94 91 TYR A O 1
ATOM 677 N N . PHE A 1 92 ? 6.626 -3.217 -3.401 1.00 95.44 92 PHE A N 1
ATOM 678 C CA . PHE A 1 92 ? 6.972 -3.815 -4.674 1.00 95.44 92 PHE A CA 1
ATOM 679 C C . PHE A 1 92 ? 7.765 -5.092 -4.405 1.00 95.44 92 PHE A C 1
ATOM 681 O O . PHE A 1 92 ? 8.781 -5.052 -3.717 1.00 95.44 92 PHE A O 1
ATOM 688 N N . ALA A 1 93 ? 7.308 -6.217 -4.953 1.00 92.06 93 ALA A N 1
ATOM 689 C CA . ALA A 1 93 ? 7.932 -7.524 -4.733 1.00 92.06 93 ALA A CA 1
ATOM 690 C C . ALA A 1 93 ? 9.255 -7.723 -5.496 1.00 92.06 93 ALA A C 1
ATOM 692 O O . ALA A 1 93 ? 9.907 -8.747 -5.321 1.00 92.06 93 ALA A O 1
ATOM 693 N N . GLY A 1 94 ? 9.661 -6.754 -6.318 1.00 89.62 94 GLY A N 1
ATOM 694 C CA . GLY A 1 94 ? 10.814 -6.898 -7.199 1.00 89.62 94 GLY A CA 1
ATOM 695 C C . GLY A 1 94 ? 10.460 -7.607 -8.505 1.00 89.62 94 GLY A C 1
ATOM 696 O O . GLY A 1 94 ? 9.339 -8.076 -8.717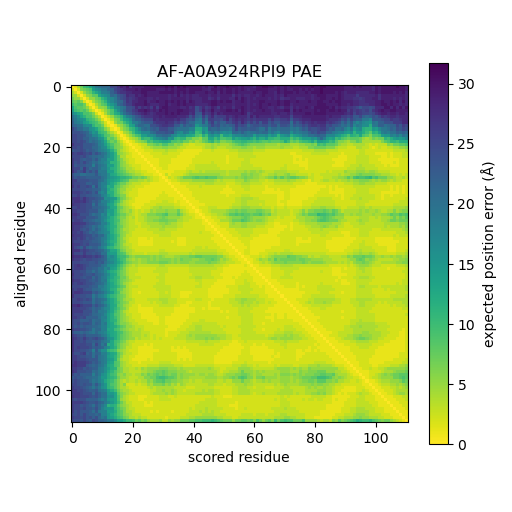 1.00 89.62 94 GLY A O 1
ATOM 697 N N . ASN A 1 95 ? 11.421 -7.638 -9.420 1.00 85.25 95 ASN A N 1
ATOM 698 C CA . ASN A 1 95 ? 11.396 -8.441 -10.640 1.00 85.25 95 ASN A CA 1
ATOM 699 C C . ASN A 1 95 ? 12.838 -8.679 -11.129 1.00 85.25 95 ASN A C 1
ATOM 701 O O . ASN A 1 95 ? 13.789 -8.293 -10.459 1.00 85.25 95 ASN A O 1
ATOM 705 N N . LYS A 1 96 ? 13.006 -9.269 -12.322 1.00 83.56 96 LYS A N 1
ATOM 706 C CA . LYS A 1 96 ? 14.322 -9.514 -12.946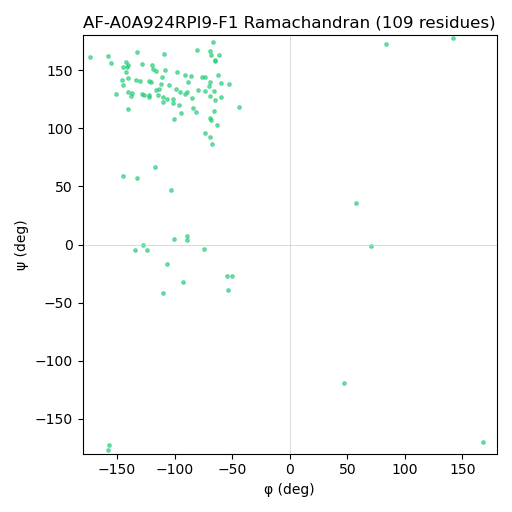 1.00 83.56 96 LYS A CA 1
ATOM 707 C C . LYS A 1 96 ? 15.242 -8.278 -12.997 1.00 83.56 96 LYS A C 1
ATOM 709 O O . LYS A 1 96 ? 16.454 -8.435 -13.040 1.00 83.56 96 LYS A O 1
ATOM 714 N N . TYR A 1 97 ? 14.676 -7.074 -13.032 1.00 83.44 97 TYR A N 1
ATOM 715 C CA . TYR A 1 97 ? 15.397 -5.821 -13.250 1.00 83.44 97 TYR A CA 1
ATOM 716 C C . TYR A 1 97 ? 15.535 -4.956 -11.999 1.00 83.44 97 TYR A C 1
ATOM 718 O O . TYR A 1 97 ? 16.333 -4.024 -12.016 1.00 83.44 97 TYR A O 1
ATOM 726 N N . TYR A 1 98 ? 14.747 -5.212 -10.951 1.00 83.69 98 TYR A N 1
ATOM 727 C CA . TYR A 1 98 ? 14.616 -4.323 -9.797 1.00 83.69 98 TYR A CA 1
ATOM 728 C C . TYR A 1 98 ? 14.438 -5.118 -8.509 1.0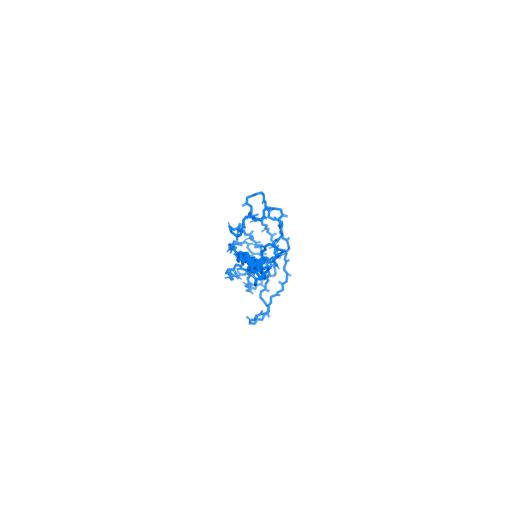0 83.69 98 TYR A C 1
ATOM 730 O O . TYR A 1 98 ? 13.626 -6.046 -8.453 1.00 83.69 98 TYR A O 1
ATOM 738 N N . TRP A 1 99 ? 15.129 -4.696 -7.454 1.00 89.31 99 TRP A N 1
ATOM 739 C CA . TRP A 1 99 ? 14.961 -5.275 -6.125 1.00 89.31 99 TRP A CA 1
ATOM 740 C C . TRP A 1 99 ? 13.551 -5.005 -5.573 1.00 89.31 99 TRP A C 1
ATOM 742 O O . TRP A 1 99 ? 12.861 -4.078 -6.017 1.00 89.31 99 TRP A O 1
ATOM 752 N N . PRO A 1 100 ? 13.084 -5.805 -4.602 1.00 91.94 100 PRO A N 1
ATOM 753 C CA . PRO A 1 100 ? 11.908 -5.455 -3.836 1.00 91.94 100 PRO A CA 1
ATOM 754 C C . PRO A 1 100 ? 12.163 -4.203 -2.998 1.00 91.94 100 PRO A C 1
ATOM 756 O O . PRO A 1 100 ? 13.293 -3.881 -2.637 1.00 91.94 100 PRO A O 1
ATOM 759 N N . GLY A 1 101 ? 11.089 -3.523 -2.622 1.00 92.56 101 GLY A N 1
ATOM 760 C CA . GLY A 1 101 ? 11.173 -2.406 -1.691 1.00 92.56 101 GLY A CA 1
ATOM 761 C C . GLY A 1 101 ? 9.804 -1.896 -1.285 1.00 92.56 101 GLY A C 1
ATOM 762 O O . GLY A 1 101 ? 8.789 -2.201 -1.914 1.00 92.56 101 GLY A O 1
ATOM 763 N N . GLY A 1 102 ? 9.771 -1.157 -0.181 1.00 93.31 102 GLY A N 1
ATOM 764 C CA . GLY A 1 102 ? 8.540 -0.658 0.414 1.00 93.31 102 GLY A CA 1
ATOM 765 C C . GLY A 1 102 ? 8.588 0.837 0.672 1.00 93.31 102 GLY A C 1
ATOM 766 O O . GLY A 1 102 ? 9.654 1.418 0.857 1.00 93.31 102 GLY A O 1
ATOM 767 N N . SER A 1 103 ? 7.413 1.455 0.715 1.00 96.19 103 SER A N 1
ATOM 768 C CA . SER A 1 103 ? 7.270 2.819 1.204 1.00 96.19 103 SER A CA 1
ATOM 769 C C . SER A 1 103 ? 7.537 2.890 2.706 1.00 96.19 103 SER A C 1
ATOM 771 O O . SER A 1 103 ? 7.397 1.901 3.432 1.00 96.19 103 SER A O 1
ATOM 773 N N . VAL A 1 104 ? 7.775 4.108 3.195 1.00 95.81 104 VAL A N 1
ATOM 774 C CA . VAL A 1 104 ? 7.612 4.416 4.620 1.00 95.81 104 VAL A CA 1
ATOM 775 C C . VAL A 1 104 ? 6.210 3.993 5.070 1.00 95.81 104 VAL A C 1
ATOM 777 O O . VAL A 1 104 ? 5.222 4.186 4.348 1.00 95.81 104 VAL A O 1
ATOM 780 N N . ALA A 1 105 ? 6.135 3.388 6.252 1.00 96.69 105 ALA A N 1
ATOM 781 C CA . ALA A 1 105 ? 4.884 2.960 6.850 1.00 96.69 105 ALA A CA 1
ATOM 782 C C . ALA A 1 105 ? 4.035 4.166 7.286 1.00 96.69 105 ALA A C 1
ATOM 784 O O . ALA A 1 105 ? 4.548 5.147 7.825 1.00 96.69 105 ALA A O 1
ATOM 785 N N . ARG A 1 106 ? 2.721 4.093 7.076 1.00 97.56 106 ARG A N 1
ATOM 786 C CA . ARG A 1 106 ? 1.758 5.141 7.429 1.00 97.56 106 ARG A CA 1
ATOM 787 C C . ARG A 1 106 ? 0.698 4.585 8.364 1.00 97.56 106 ARG A C 1
ATOM 789 O O . ARG A 1 106 ? 0.091 3.559 8.066 1.00 97.56 106 ARG A O 1
ATOM 796 N N . LYS A 1 107 ? 0.482 5.269 9.485 1.00 96.75 107 LYS A N 1
ATOM 797 C CA . LYS A 1 107 ? -0.560 4.935 10.459 1.00 96.75 107 LYS A CA 1
ATOM 798 C C . LYS A 1 107 ? -1.851 5.684 10.141 1.00 96.75 107 LYS A C 1
ATOM 800 O O . LYS A 1 107 ? -1.802 6.821 9.680 1.00 96.75 107 LYS A O 1
ATOM 805 N N . VAL A 1 108 ? -2.988 5.052 10.403 1.00 96.06 108 VAL A N 1
ATOM 806 C CA . VAL A 1 108 ? -4.322 5.657 10.344 1.00 96.06 108 VAL A CA 1
ATOM 807 C C . VAL A 1 108 ? -5.206 5.034 11.423 1.00 96.06 108 VAL A C 1
ATOM 809 O O . VAL A 1 108 ? -5.123 3.830 11.666 1.00 96.06 108 VAL A O 1
ATOM 812 N N . THR A 1 109 ? -6.044 5.845 12.062 1.00 96.44 109 THR A N 1
ATOM 813 C CA . THR A 1 109 ? -7.051 5.395 13.031 1.00 96.44 109 THR A CA 1
ATOM 814 C C . THR A 1 109 ? -8.426 5.680 12.454 1.00 96.44 109 THR A C 1
ATOM 816 O O . THR A 1 109 ? -8.670 6.793 12.000 1.00 96.44 109 THR A O 1
ATOM 819 N N . LEU A 1 110 ? -9.293 4.670 12.435 1.00 95.25 110 LEU A N 1
ATOM 820 C CA . LEU A 1 110 ? -10.644 4.749 11.885 1.00 95.25 110 LEU A CA 1
ATOM 821 C C . LEU A 1 110 ? -11.666 4.607 13.006 1.00 95.25 110 LEU A C 1
ATOM 823 O O . LEU A 1 110 ? -11.548 3.690 13.824 1.00 95.25 110 LEU A O 1
ATOM 827 N N . THR A 1 111 ? -12.661 5.490 12.999 1.00 90.19 111 THR A N 1
ATOM 828 C CA . THR A 1 111 ? -13.805 5.493 13.917 1.00 90.19 111 THR A CA 1
ATOM 829 C C . THR A 1 111 ? -15.063 4.940 13.243 1.00 90.19 111 THR A C 1
ATOM 831 O O . THR A 1 111 ? -15.234 5.119 12.012 1.00 90.19 111 THR A O 1
#

Solvent-accessible surface area (backbone atoms only — not comparable to full-atom values): 6487 Å² total; per-residue (Å²): 136,85,92,76,84,89,77,81,75,77,83,78,71,78,84,79,83,60,54,64,39,44,40,51,64,46,79,49,70,59,62,38,34,38,35,44,33,39,35,35,71,34,64,75,45,52,71,38,67,38,34,35,29,34,57,81,49,101,86,42,69,44,84,75,48,77,46,64,23,36,87,82,10,31,46,73,52,73,49,78,54,72,68,47,77,46,40,34,30,39,33,35,84,46,58,102,74,32,46,50,36,56,20,69,74,45,77,52,75,28,98

Mean predicted aligned error: 8.15 Å

pLDDT: mean 87.92, std 16.07, range [44.31, 98.38]

Nearest PDB structures (foldseek):
  3qht-assembly2_D  TM=4.885E-01  e=4.955E-02  synthetic construct
  2ck2-assembly1_A  TM=4.569E-01  e=3.799E-02  Homo sapiens
  1tdq-assembly1_A  TM=6.535E-01  e=5.419E-01  Rattus norvegicus
  9f00-assembly1_C  TM=4.827E-01  e=2.315E-01  synthetic construct
  9f01-assembly3_F-2  TM=4.591E-01  e=1.596E-01  synthetic construct

Secondary structure (DSSP, 8-state):
------------------PPPEE--EEEEETTEEEEEEEEEES--TT-EEEEEEE-SSS-EEEEEEEE--TTSEEEEEEE--SEEEEEEEEE--BTTB--EEPPPEEEEE-

Radius of gyration: 21.28 Å; Cα contacts (8 Å, |Δi|>4): 233; chains: 1; bounding box: 75×29×44 Å